Protein AF-A0A1V4QB16-F1 (afdb_monomer)

Foldseek 3Di:
DDDPVRVLLVVLLVQLVVLQVDLPHDDSCVSCVVSPNPDQVVNQVSNCVVPVDGSVVSVVVSVD

Solvent-accessible surface area (backbone atoms only — not comparable to full-atom values): 3848 Å² total; per-residue (Å²): 132,84,51,73,69,51,55,55,47,53,52,38,50,49,51,44,53,63,50,35,78,47,86,93,46,69,57,64,67,57,44,36,45,74,63,69,40,88,50,63,69,62,47,42,53,55,41,24,74,73,68,75,48,50,65,65,52,55,56,52,69,71,77,116

Nearest PDB structures (foldseek):
  3mn2-assembly2_B  TM=9.570E-01  e=7.469E-02  Rhodopseudomonas palustris CGA009
  3oou-assembly1_A  TM=8.120E-01  e=6.218E-02  Listeria innocua
  7bef-assembly1_G  TM=7.437E-01  e=2.110E-01  Klebsiella pneumoniae

Sequence (64 aa):
GKSPRECLTDIRLHRVHDELCCEDADSVTTVAMRWGFTHTGRFAAAFRKRYGVAPSDIARTRGR

Radius of gyration: 11.39 Å; Cα contacts (8 Å, |Δi|>4): 47; chains: 1; bounding box: 24×23×31 Å

Structure (mmCIF, N/CA/C/O backbone):
data_AF-A0A1V4QB16-F1
#
_entry.id   AF-A0A1V4QB16-F1
#
loop_
_atom_site.group_PDB
_atom_site.id
_atom_site.type_symbol
_atom_site.label_atom_id
_atom_site.label_alt_id
_atom_site.label_comp_id
_atom_site.label_asym_id
_atom_site.label_entity_id
_atom_site.label_seq_id
_atom_site.pdbx_PDB_ins_code
_atom_site.Cartn_x
_atom_site.Cartn_y
_atom_site.Cartn_z
_atom_site.occupancy
_atom_site.B_iso_or_equiv
_atom_site.auth_seq_id
_atom_site.auth_comp_id
_atom_site.auth_asym_id
_atom_site.auth_atom_id
_atom_site.pdbx_PDB_model_num
ATOM 1 N N . GLY A 1 1 ? -15.515 0.714 17.562 1.00 60.12 1 GLY A N 1
ATOM 2 C CA . GLY A 1 1 ? -15.869 1.201 16.211 1.00 60.12 1 GLY A CA 1
ATOM 3 C C . GLY A 1 1 ? -14.614 1.674 15.504 1.00 60.12 1 GLY A C 1
ATOM 4 O O . GLY A 1 1 ? -13.672 2.032 16.201 1.00 60.12 1 GLY A O 1
ATOM 5 N N . LYS A 1 2 ? -14.582 1.662 14.164 1.00 66.94 2 LYS A N 1
ATOM 6 C CA . LYS A 1 2 ? -13.452 2.215 13.396 1.00 66.94 2 LYS A CA 1
ATOM 7 C C . LYS A 1 2 ? -13.427 3.737 13.529 1.00 66.94 2 LYS A C 1
ATOM 9 O O . LYS A 1 2 ? -14.465 4.379 13.380 1.00 66.94 2 LYS A O 1
ATOM 14 N N . SER A 1 3 ? -12.257 4.319 13.775 1.00 82.56 3 SER A N 1
ATOM 15 C CA . SER A 1 3 ? -12.107 5.782 13.709 1.00 82.56 3 SER A CA 1
ATOM 16 C C . SER A 1 3 ? -12.224 6.272 12.253 1.00 82.56 3 SER A C 1
ATOM 18 O O . SER A 1 3 ? -11.812 5.540 11.352 1.00 82.56 3 SER A O 1
ATOM 20 N N . PRO A 1 4 ? -12.653 7.520 11.969 1.00 80.69 4 PRO A N 1
ATOM 21 C CA . PRO A 1 4 ? -12.694 8.047 10.594 1.00 80.69 4 PRO A CA 1
ATOM 22 C C . PRO A 1 4 ? -11.346 7.937 9.858 1.00 80.69 4 PRO A C 1
ATOM 24 O O . PRO A 1 4 ? -11.289 7.623 8.670 1.00 80.69 4 PRO A O 1
ATOM 27 N N . ARG A 1 5 ? -10.239 8.104 10.597 1.00 82.44 5 ARG A N 1
ATOM 28 C CA . ARG A 1 5 ? -8.865 7.899 10.109 1.00 82.44 5 ARG A CA 1
ATOM 29 C C . ARG A 1 5 ? -8.574 6.451 9.697 1.00 82.44 5 ARG A C 1
ATOM 31 O O . ARG A 1 5 ? -7.820 6.236 8.751 1.00 82.44 5 ARG A O 1
ATOM 38 N N . GLU A 1 6 ? -9.171 5.466 10.366 1.00 84.69 6 GLU A N 1
ATOM 39 C CA . GLU A 1 6 ? -9.049 4.061 9.968 1.00 84.69 6 GLU A CA 1
ATOM 40 C C . GLU A 1 6 ? -9.841 3.779 8.696 1.00 84.69 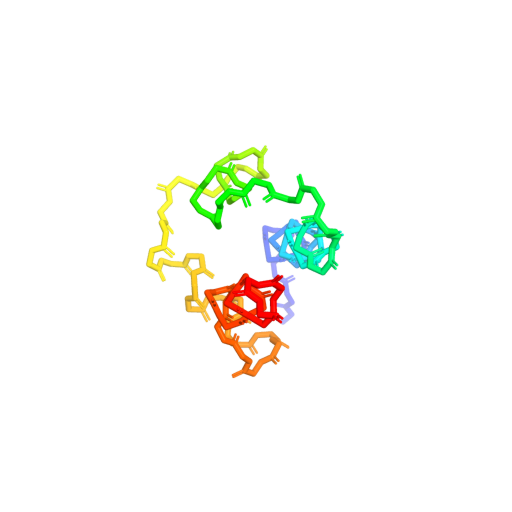6 GLU A C 1
ATOM 42 O O . GLU A 1 6 ? -9.306 3.111 7.825 1.00 84.69 6 GLU A O 1
ATOM 47 N N . CYS A 1 7 ? -11.043 4.341 8.524 1.00 86.81 7 CYS A N 1
ATOM 48 C CA . CYS A 1 7 ? -11.801 4.217 7.271 1.00 86.81 7 CYS A CA 1
ATOM 49 C C . CYS A 1 7 ? -11.048 4.834 6.077 1.00 86.81 7 CYS A C 1
ATOM 51 O O . CYS A 1 7 ? -10.953 4.211 5.023 1.00 86.81 7 CYS A O 1
ATOM 53 N N . LEU A 1 8 ? -10.432 6.010 6.249 1.00 88.88 8 LEU A N 1
ATOM 54 C CA . LEU A 1 8 ? -9.561 6.603 5.222 1.00 88.88 8 LEU A CA 1
ATOM 55 C C . LEU A 1 8 ? -8.323 5.739 4.931 1.00 88.88 8 LEU A C 1
ATOM 57 O O . LEU A 1 8 ? -7.906 5.622 3.780 1.00 88.88 8 LEU A O 1
ATOM 61 N N . THR A 1 9 ? -7.748 5.110 5.959 1.00 90.38 9 THR A N 1
ATOM 62 C CA . THR A 1 9 ? -6.639 4.156 5.796 1.00 90.38 9 THR A CA 1
ATOM 63 C C . THR A 1 9 ? -7.090 2.910 5.028 1.00 90.38 9 THR A C 1
ATOM 65 O O . THR A 1 9 ? -6.389 2.478 4.123 1.00 90.38 9 THR A O 1
ATOM 68 N N . ASP A 1 10 ? -8.276 2.377 5.332 1.00 91.12 10 ASP A N 1
ATOM 69 C CA . ASP A 1 10 ? -8.933 1.242 4.664 1.00 91.12 10 ASP A CA 1
ATOM 70 C C . ASP A 1 10 ? -9.038 1.478 3.144 1.00 91.12 10 ASP A C 1
ATOM 72 O O . ASP A 1 10 ? -8.629 0.631 2.350 1.00 91.12 10 ASP A O 1
ATOM 76 N N . ILE A 1 11 ? -9.516 2.667 2.754 1.00 93.19 11 ILE A N 1
ATOM 77 C CA . ILE A 1 11 ? -9.676 3.096 1.355 1.00 93.19 11 ILE A CA 1
ATOM 78 C C . ILE A 1 11 ? -8.313 3.231 0.663 1.00 93.19 11 ILE A C 1
ATOM 80 O O . ILE A 1 11 ? -8.135 2.733 -0.447 1.00 93.19 11 ILE A O 1
ATOM 84 N N . ARG A 1 12 ? -7.328 3.863 1.317 1.00 94.25 12 ARG A N 1
ATOM 85 C CA . ARG A 1 12 ? -5.966 4.004 0.770 1.00 94.25 12 ARG A CA 1
ATOM 86 C C . ARG A 1 12 ? -5.271 2.654 0.600 1.00 94.25 12 ARG A C 1
ATOM 88 O O . ARG A 1 12 ? -4.642 2.433 -0.425 1.00 94.25 12 ARG A O 1
ATOM 95 N N . LEU A 1 13 ? -5.410 1.737 1.560 1.00 94.31 13 LEU A N 1
ATOM 96 C CA . LEU A 1 13 ? -4.880 0.373 1.448 1.00 94.31 13 LEU A CA 1
ATOM 97 C C . LEU A 1 13 ? -5.520 -0.389 0.279 1.00 94.31 13 LEU A C 1
ATOM 99 O O . LEU A 1 13 ? -4.823 -1.129 -0.406 1.00 94.31 13 LEU A O 1
ATOM 103 N N . HIS A 1 14 ? -6.818 -0.186 0.032 1.00 94.38 14 HIS A N 1
ATOM 104 C CA . HIS A 1 14 ? -7.510 -0.785 -1.109 1.00 94.38 14 HIS A CA 1
ATOM 105 C C . HIS A 1 14 ? -7.022 -0.221 -2.445 1.00 94.38 14 HIS A C 1
ATOM 107 O O . HIS A 1 14 ? -6.717 -0.995 -3.342 1.00 94.38 14 HIS A O 1
ATOM 113 N N . ARG A 1 15 ? -6.841 1.100 -2.556 1.00 94.50 15 ARG A N 1
ATOM 114 C CA . ARG A 1 15 ? -6.244 1.721 -3.749 1.00 94.50 15 ARG A CA 1
ATOM 115 C C . ARG A 1 15 ? -4.800 1.281 -3.995 1.00 94.50 15 ARG A C 1
ATOM 117 O O . ARG A 1 15 ? -4.441 1.011 -5.130 1.00 94.50 15 ARG A O 1
ATOM 124 N N . VAL A 1 16 ? -4.001 1.114 -2.940 1.00 94.31 16 VAL A N 1
ATOM 125 C CA . VAL A 1 16 ? -2.660 0.519 -3.058 1.00 94.31 16 VAL A CA 1
ATOM 126 C C . VAL A 1 16 ? -2.728 -0.938 -3.520 1.00 94.31 16 VAL A C 1
ATOM 128 O O . VAL A 1 16 ? -1.891 -1.341 -4.310 1.00 94.31 16 VAL A O 1
ATOM 131 N N . HIS A 1 17 ? -3.696 -1.740 -3.068 1.00 93.38 17 HIS A N 1
ATOM 132 C CA . HIS A 1 17 ? -3.858 -3.117 -3.553 1.00 93.38 17 HIS A CA 1
ATOM 133 C C . HIS A 1 17 ? -4.248 -3.174 -5.042 1.00 93.38 17 HIS A C 1
ATOM 135 O O . HIS A 1 17 ? -3.814 -4.087 -5.731 1.00 93.38 17 HIS A O 1
ATOM 141 N N . ASP A 1 18 ? -5.072 -2.230 -5.498 1.00 93.00 18 ASP A N 1
ATOM 142 C CA . ASP A 1 18 ? -5.619 -2.103 -6.861 1.00 93.00 18 ASP A CA 1
ATOM 143 C C . ASP A 1 18 ? -4.631 -1.480 -7.871 1.00 93.00 18 ASP A C 1
ATOM 145 O O . ASP A 1 18 ? -4.686 -1.778 -9.057 1.00 93.00 18 ASP A O 1
ATOM 149 N N . GLU A 1 19 ? -3.700 -0.637 -7.403 1.00 92.94 19 GLU A N 1
ATOM 150 C CA . GLU A 1 19 ? -2.547 -0.164 -8.192 1.00 92.94 19 GLU A CA 1
ATOM 151 C C . GLU A 1 19 ? -1.365 -1.149 -8.121 1.00 92.94 19 GLU A C 1
ATOM 153 O O . GLU A 1 19 ? -0.580 -1.276 -9.057 1.00 92.94 19 GLU A O 1
ATOM 158 N N . LEU A 1 20 ? -1.273 -1.932 -7.040 1.00 91.25 20 LEU A N 1
ATOM 159 C CA . LEU A 1 20 ? -0.719 -3.283 -7.120 1.00 91.25 20 LEU A CA 1
ATOM 160 C C . LEU A 1 20 ? -1.702 -4.182 -7.923 1.00 91.25 20 LEU A C 1
ATOM 162 O O . LEU A 1 20 ? -2.711 -3.708 -8.413 1.00 91.25 20 LEU A O 1
ATOM 166 N N . CYS A 1 21 ? -1.400 -5.460 -8.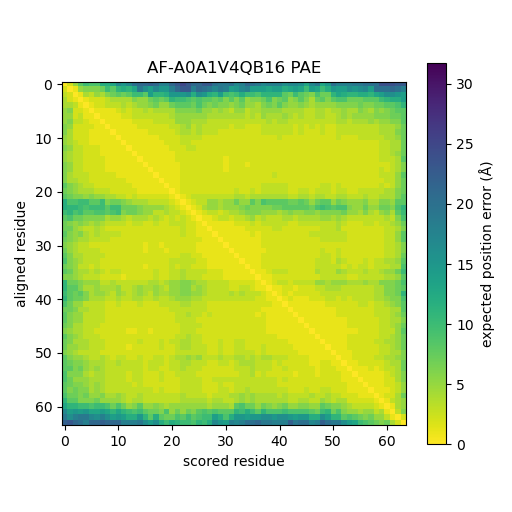156 1.00 89.94 21 CYS A N 1
ATOM 167 C CA . CYS A 1 21 ? -2.094 -6.315 -9.144 1.00 89.94 21 CYS A CA 1
ATOM 168 C C . CYS A 1 21 ? -2.049 -5.860 -10.630 1.00 89.94 21 CYS A C 1
ATOM 170 O O . CYS A 1 21 ? -1.938 -6.743 -11.473 1.00 89.94 21 CYS A O 1
ATOM 172 N N . CYS A 1 22 ? -2.037 -4.565 -10.973 1.00 88.94 22 CYS A N 1
ATOM 173 C CA . CYS A 1 22 ? -1.772 -4.069 -12.338 1.00 88.94 22 CYS A CA 1
ATOM 174 C C . CYS A 1 22 ? -0.354 -4.423 -12.819 1.00 88.94 22 CYS A C 1
ATOM 176 O O . CYS A 1 22 ? 0.584 -4.398 -12.024 1.00 88.94 22 CYS A O 1
ATOM 178 N N . GLU A 1 23 ? -0.164 -4.736 -14.100 1.00 79.31 23 GLU A N 1
ATOM 179 C CA . GLU A 1 23 ? 1.137 -5.189 -14.624 1.00 79.31 23 GLU A CA 1
ATOM 180 C C . GLU A 1 23 ? 2.188 -4.062 -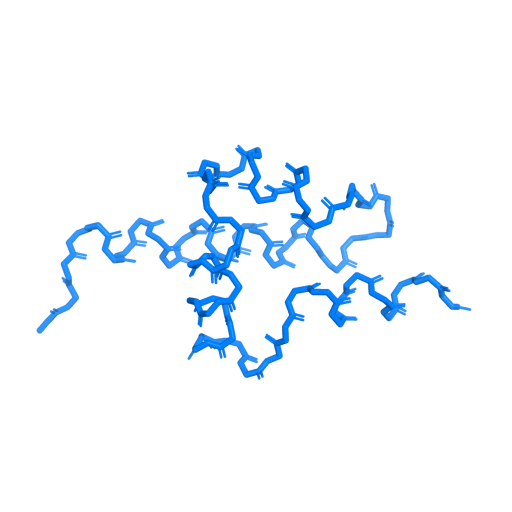14.628 1.00 79.31 23 GLU A C 1
ATOM 182 O O . GLU A 1 23 ? 3.251 -4.227 -14.032 1.00 79.31 23 GLU A O 1
ATOM 187 N N . ASP A 1 24 ? 1.849 -2.877 -15.147 1.00 83.88 24 ASP A N 1
ATOM 188 C CA . ASP A 1 24 ? 2.717 -1.681 -15.211 1.00 83.88 24 ASP A CA 1
ATOM 189 C C . ASP A 1 24 ? 2.895 -0.931 -13.874 1.00 83.88 24 ASP A C 1
ATOM 191 O O . ASP A 1 24 ? 3.165 0.274 -13.837 1.00 83.88 24 ASP A O 1
ATOM 195 N N . ALA A 1 25 ? 2.689 -1.604 -12.744 1.00 85.62 25 ALA A N 1
ATOM 196 C CA . ALA A 1 25 ? 2.733 -0.944 -11.450 1.00 85.62 25 ALA A CA 1
ATOM 197 C C . ALA A 1 25 ? 4.150 -0.550 -11.027 1.00 85.62 25 ALA A C 1
ATOM 199 O O . ALA A 1 25 ? 5.098 -1.336 -11.049 1.00 85.62 25 ALA A O 1
ATOM 200 N N . ASP A 1 26 ? 4.230 0.656 -10.484 1.00 89.12 26 ASP A N 1
ATOM 201 C CA . ASP A 1 26 ? 5.380 1.168 -9.762 1.00 89.12 26 ASP A CA 1
ATOM 202 C C . ASP A 1 26 ? 5.784 0.280 -8.564 1.00 89.12 26 ASP A C 1
ATOM 204 O O . ASP A 1 26 ? 5.004 -0.508 -8.014 1.00 89.12 26 ASP A O 1
ATOM 208 N N . SER A 1 27 ? 7.013 0.475 -8.078 1.00 90.75 27 SER A N 1
ATOM 209 C CA . SER A 1 27 ? 7.483 -0.178 -6.849 1.00 90.75 27 SER A CA 1
ATOM 210 C C . SER A 1 27 ? 6.552 0.094 -5.660 1.00 90.75 27 SER A C 1
ATOM 212 O O . SER A 1 27 ? 6.054 1.207 -5.488 1.00 90.75 27 SER A O 1
ATOM 214 N N . VAL A 1 28 ? 6.397 -0.893 -4.764 1.00 92.00 28 VAL A N 1
ATOM 215 C CA . VAL A 1 28 ? 5.539 -0.813 -3.557 1.00 92.00 28 VAL A CA 1
ATOM 216 C C . VAL A 1 28 ? 5.737 0.485 -2.769 1.00 92.00 28 VAL A C 1
ATOM 218 O O . VAL A 1 28 ? 4.770 1.057 -2.274 1.00 92.00 28 VAL A O 1
ATOM 221 N N . THR A 1 29 ? 6.980 0.957 -2.655 1.00 91.75 29 THR A N 1
ATOM 222 C CA . THR A 1 29 ? 7.322 2.219 -1.987 1.00 91.75 29 THR A CA 1
ATOM 223 C C . THR A 1 29 ? 6.716 3.432 -2.698 1.00 91.75 29 THR A C 1
ATOM 225 O O . THR A 1 29 ? 6.089 4.258 -2.038 1.00 91.75 29 THR A O 1
ATOM 228 N N . THR A 1 30 ? 6.852 3.521 -4.024 1.00 92.38 30 THR A N 1
ATOM 229 C CA . THR A 1 30 ? 6.303 4.608 -4.850 1.00 92.38 30 THR A CA 1
ATOM 230 C C . THR A 1 30 ? 4.777 4.635 -4.776 1.00 92.38 30 THR A C 1
ATOM 232 O O . THR A 1 30 ? 4.198 5.680 -4.482 1.00 92.38 30 THR A O 1
ATOM 235 N N . VAL A 1 31 ? 4.131 3.475 -4.944 1.00 93.50 31 VAL A N 1
ATOM 236 C CA . VAL A 1 31 ? 2.674 3.304 -4.798 1.00 93.50 31 VAL A CA 1
ATOM 237 C C . VAL A 1 31 ? 2.217 3.728 -3.395 1.00 93.50 31 VAL A C 1
ATOM 239 O O . VAL A 1 31 ? 1.317 4.552 -3.243 1.00 93.50 31 VAL A O 1
ATOM 242 N N . ALA A 1 32 ? 2.873 3.242 -2.337 1.00 93.06 32 ALA A N 1
ATOM 243 C CA . ALA A 1 32 ? 2.527 3.610 -0.965 1.00 93.06 32 ALA A CA 1
ATOM 244 C C . ALA A 1 32 ? 2.645 5.129 -0.722 1.00 93.06 32 ALA A C 1
ATOM 246 O O . ALA A 1 32 ? 1.737 5.730 -0.142 1.00 93.06 32 ALA A O 1
ATOM 247 N N . MET A 1 33 ? 3.714 5.767 -1.210 1.00 92.94 33 MET A N 1
ATOM 248 C CA . MET A 1 33 ? 3.900 7.219 -1.114 1.00 92.94 33 MET A CA 1
ATOM 249 C C . MET A 1 33 ? 2.832 7.995 -1.900 1.00 92.94 33 MET A C 1
ATOM 251 O O . MET A 1 33 ? 2.273 8.946 -1.352 1.00 92.94 33 MET A O 1
ATOM 255 N N . ARG A 1 34 ? 2.482 7.559 -3.122 1.00 92.94 34 ARG A N 1
ATOM 256 C CA . ARG A 1 34 ? 1.423 8.148 -3.969 1.00 92.94 34 ARG A CA 1
ATOM 257 C C . ARG A 1 34 ? 0.072 8.203 -3.245 1.00 92.94 34 ARG A C 1
ATOM 259 O O . ARG A 1 34 ? -0.597 9.231 -3.275 1.00 92.94 34 ARG A O 1
ATOM 266 N N . TRP A 1 35 ? -0.285 7.152 -2.504 1.00 93.50 35 TRP A N 1
ATOM 267 C CA . TRP A 1 35 ? -1.514 7.094 -1.693 1.00 93.50 35 TRP A CA 1
ATOM 268 C C . TRP A 1 35 ? -1.377 7.686 -0.275 1.00 93.50 35 TRP A C 1
ATOM 270 O O . TRP A 1 35 ? -2.285 7.565 0.555 1.00 93.50 35 TRP A O 1
ATOM 280 N N . GLY A 1 36 ? -0.269 8.376 0.016 1.00 92.56 36 GLY A N 1
ATOM 281 C CA . GLY A 1 36 ? -0.068 9.132 1.252 1.00 92.56 36 GLY A CA 1
ATOM 282 C C . GLY A 1 36 ? 0.400 8.305 2.453 1.00 92.56 36 GLY A C 1
ATOM 283 O O . GLY A 1 36 ? 0.129 8.691 3.594 1.00 92.56 36 GLY A O 1
ATOM 284 N N . PHE A 1 37 ? 1.082 7.179 2.229 1.00 93.19 37 PHE A N 1
ATOM 285 C CA . PHE A 1 37 ? 1.795 6.433 3.267 1.00 93.19 37 PHE A CA 1
ATOM 286 C C . PHE A 1 37 ? 3.280 6.817 3.300 1.00 93.19 37 PHE A C 1
ATOM 288 O O . PHE A 1 37 ? 4.091 6.312 2.530 1.00 93.19 37 PHE A O 1
ATOM 295 N N . THR A 1 38 ? 3.657 7.666 4.256 1.00 91.19 38 THR A N 1
ATOM 296 C CA . THR A 1 38 ? 5.054 8.089 4.472 1.00 91.19 38 THR A CA 1
AT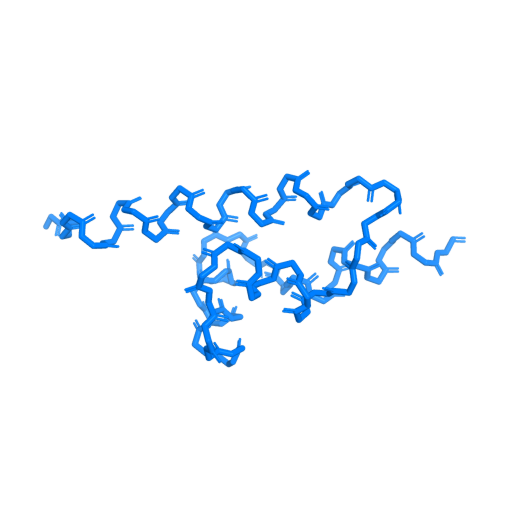OM 297 C C . THR A 1 38 ? 5.912 7.045 5.195 1.00 91.19 38 THR A C 1
ATOM 299 O O . THR A 1 38 ? 7.130 7.034 5.047 1.00 91.19 38 THR A O 1
ATOM 302 N N . HIS A 1 39 ? 5.298 6.149 5.977 1.00 91.38 39 HIS A N 1
ATOM 303 C CA . HIS A 1 39 ? 5.997 5.134 6.771 1.00 91.38 39 HIS A CA 1
ATOM 304 C C . HIS A 1 39 ? 5.725 3.726 6.235 1.00 91.38 39 HIS A C 1
ATOM 306 O O . HIS A 1 39 ? 4.739 3.087 6.617 1.00 91.38 39 HIS A O 1
ATOM 312 N N . THR A 1 40 ? 6.631 3.222 5.396 1.00 87.50 40 THR A N 1
ATOM 313 C CA . THR A 1 40 ? 6.544 1.903 4.741 1.00 87.50 40 THR A CA 1
ATOM 314 C C . THR A 1 40 ? 6.309 0.750 5.720 1.00 87.50 40 THR A C 1
ATOM 316 O O . THR A 1 40 ? 5.442 -0.079 5.468 1.00 87.50 40 THR A O 1
ATOM 319 N N . GLY A 1 41 ? 6.989 0.719 6.873 1.00 90.06 41 GLY A N 1
ATOM 320 C CA . GLY A 1 41 ? 6.796 -0.329 7.887 1.00 90.06 41 GLY A CA 1
ATOM 321 C C . GLY A 1 41 ? 5.392 -0.340 8.513 1.00 90.06 41 GLY A C 1
ATOM 322 O O . GLY A 1 41 ? 4.764 -1.394 8.620 1.00 90.06 41 GLY A O 1
ATOM 323 N N . ARG A 1 42 ? 4.848 0.837 8.867 1.00 90.25 42 ARG A N 1
ATOM 324 C CA . ARG A 1 42 ? 3.473 0.963 9.394 1.00 90.25 42 ARG A CA 1
ATOM 325 C C . ARG A 1 42 ? 2.438 0.618 8.320 1.00 90.25 42 ARG A C 1
ATOM 327 O O . ARG A 1 42 ? 1.453 -0.049 8.625 1.00 90.25 42 ARG A O 1
ATOM 334 N N . PHE A 1 43 ? 2.677 1.044 7.081 1.00 93.38 43 PHE A N 1
ATOM 335 C CA . PHE A 1 43 ? 1.866 0.677 5.923 1.00 93.38 43 PHE A CA 1
ATOM 336 C C . PHE A 1 43 ? 1.850 -0.841 5.702 1.00 93.38 43 PHE A C 1
ATOM 338 O O . PHE A 1 43 ? 0.772 -1.423 5.673 1.00 93.38 43 PHE A O 1
ATOM 345 N N . ALA A 1 44 ? 3.010 -1.500 5.636 1.00 92.31 44 ALA A N 1
ATOM 346 C CA . ALA A 1 44 ? 3.109 -2.939 5.400 1.00 92.31 44 ALA A CA 1
ATOM 347 C C . ALA A 1 44 ? 2.417 -3.757 6.504 1.00 92.31 44 ALA A C 1
ATOM 349 O O . ALA A 1 44 ? 1.712 -4.720 6.202 1.00 92.31 44 ALA A O 1
ATOM 350 N N . ALA A 1 45 ? 2.543 -3.343 7.770 1.00 93.56 45 ALA A N 1
ATOM 351 C CA . ALA A 1 45 ? 1.822 -3.960 8.883 1.00 93.56 45 ALA A CA 1
ATOM 352 C C . ALA A 1 45 ? 0.294 -3.790 8.761 1.00 93.56 45 ALA A C 1
ATOM 354 O O . ALA A 1 45 ? -0.451 -4.752 8.950 1.00 93.56 45 ALA A O 1
ATOM 355 N N . ALA A 1 46 ? -0.186 -2.592 8.407 1.00 92.25 46 ALA A N 1
ATOM 356 C CA . ALA A 1 46 ? -1.613 -2.325 8.214 1.00 92.25 46 ALA A CA 1
ATOM 357 C C . ALA A 1 46 ? -2.188 -3.066 6.990 1.00 92.25 46 ALA A C 1
ATOM 359 O O . ALA A 1 46 ? -3.281 -3.627 7.066 1.00 92.25 46 ALA A O 1
ATOM 360 N N . PHE A 1 47 ? -1.426 -3.128 5.895 1.00 94.19 47 PHE A N 1
ATOM 361 C CA . PHE A 1 47 ? -1.760 -3.877 4.686 1.00 94.19 47 PHE A CA 1
ATOM 362 C C . PHE A 1 47 ? -1.879 -5.371 4.996 1.00 94.19 47 PHE A C 1
ATOM 364 O O . PHE A 1 47 ? -2.927 -5.964 4.754 1.00 94.19 47 PHE A O 1
ATOM 371 N N . ARG A 1 48 ? -0.865 -5.962 5.644 1.00 94.06 48 ARG A N 1
ATOM 372 C CA . ARG A 1 48 ? -0.875 -7.378 6.033 1.00 94.06 48 ARG A CA 1
ATOM 373 C C . ARG A 1 48 ? -2.001 -7.710 7.014 1.00 94.06 48 ARG A C 1
ATOM 375 O O . ARG A 1 48 ? -2.624 -8.757 6.881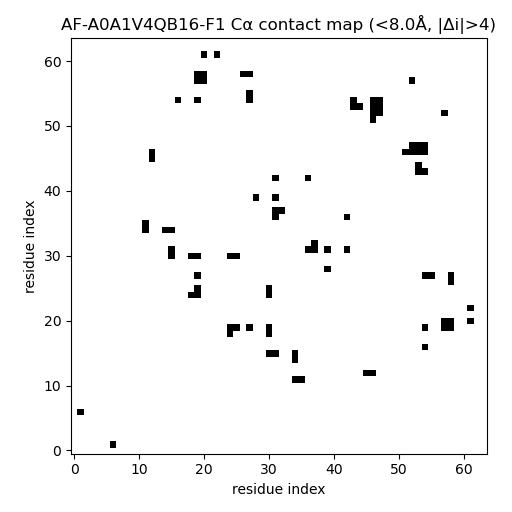 1.00 94.06 48 ARG A O 1
ATOM 382 N N . LYS A 1 49 ? -2.324 -6.810 7.950 1.00 93.00 49 LYS A N 1
ATOM 383 C CA . LYS A 1 49 ? -3.472 -6.969 8.863 1.00 93.00 49 LYS A CA 1
ATOM 384 C C . LYS A 1 49 ? -4.818 -7.022 8.122 1.00 93.00 49 LYS A C 1
ATOM 386 O O . LYS A 1 49 ? -5.747 -7.642 8.629 1.00 93.00 49 LYS A O 1
ATOM 391 N N . ARG A 1 50 ? -4.939 -6.376 6.955 1.00 91.19 50 ARG A N 1
ATOM 392 C CA . ARG A 1 50 ? -6.172 -6.352 6.148 1.00 91.19 50 ARG A CA 1
ATOM 393 C C . ARG A 1 50 ? -6.236 -7.458 5.088 1.00 91.19 50 ARG A C 1
ATOM 395 O O . ARG A 1 50 ? -7.306 -8.018 4.895 1.00 91.19 50 ARG A O 1
ATOM 402 N N . TYR A 1 51 ? -5.124 -7.750 4.415 1.00 91.69 51 TYR A N 1
ATOM 403 C CA . TYR A 1 51 ? -5.064 -8.645 3.248 1.00 91.69 51 TYR A CA 1
ATOM 404 C C . TYR A 1 51 ? -4.386 -9.998 3.517 1.00 91.69 51 TYR A C 1
ATOM 406 O O . TYR A 1 51 ? -4.334 -10.840 2.629 1.00 91.69 51 TYR A O 1
ATOM 414 N N . GLY A 1 52 ? -3.813 -10.218 4.705 1.00 93.62 52 GLY A N 1
ATOM 415 C CA . GLY A 1 52 ? -3.055 -11.429 5.062 1.00 93.62 52 GLY A CA 1
ATOM 416 C C . GLY A 1 52 ? -1.654 -11.518 4.435 1.00 93.62 52 GLY A C 1
ATOM 417 O O . GLY A 1 52 ? -0.720 -11.997 5.083 1.00 93.62 52 GLY A O 1
ATOM 418 N N . VAL A 1 53 ? -1.486 -10.998 3.216 1.00 93.06 53 VAL A N 1
ATOM 419 C CA . VAL A 1 53 ? -0.232 -10.959 2.441 1.00 93.06 53 VAL A CA 1
ATOM 420 C C . VAL A 1 53 ? 0.531 -9.641 2.618 1.00 93.06 53 VAL A C 1
ATOM 422 O O . VAL A 1 53 ? -0.052 -8.622 2.996 1.00 93.06 53 VAL A O 1
ATOM 425 N N . ALA A 1 54 ? 1.840 -9.630 2.343 1.00 92.62 54 ALA A N 1
ATOM 426 C CA . ALA A 1 54 ? 2.594 -8.380 2.264 1.00 92.62 54 ALA A CA 1
ATOM 427 C C . ALA A 1 54 ? 2.454 -7.749 0.861 1.00 92.62 54 ALA A C 1
ATOM 429 O O . ALA A 1 54 ? 2.392 -8.468 -0.137 1.00 92.62 54 ALA A O 1
ATOM 430 N N . PRO A 1 55 ? 2.466 -6.409 0.739 1.00 91.50 55 PRO A N 1
ATOM 431 C CA . PRO A 1 55 ? 2.360 -5.743 -0.564 1.00 91.50 55 PRO A CA 1
ATOM 432 C C . PRO A 1 55 ? 3.556 -6.060 -1.485 1.00 91.50 55 PRO A C 1
ATOM 434 O O . PRO A 1 55 ? 3.420 -6.073 -2.706 1.00 91.50 55 PRO A O 1
ATOM 437 N N . SER A 1 56 ? 4.712 -6.399 -0.902 1.00 90.50 56 SER A N 1
ATOM 438 C CA . SER A 1 56 ? 5.888 -6.923 -1.608 1.00 90.50 56 SER A CA 1
ATOM 439 C C . SER A 1 56 ? 5.657 -8.270 -2.286 1.00 90.50 56 SER A C 1
ATOM 441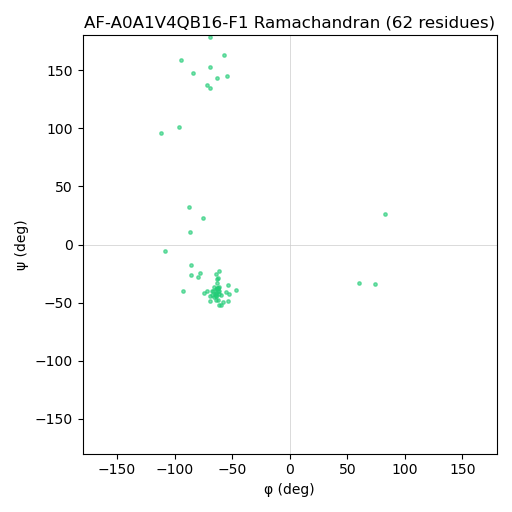 O O . SER A 1 56 ? 6.292 -8.532 -3.302 1.00 90.50 56 SER A O 1
ATOM 443 N N . ASP A 1 57 ? 4.771 -9.118 -1.761 1.00 91.69 57 ASP A N 1
ATOM 444 C CA . ASP A 1 57 ? 4.469 -10.406 -2.391 1.00 91.69 57 ASP A CA 1
ATOM 445 C C . ASP A 1 57 ? 3.599 -10.189 -3.635 1.00 91.69 57 ASP A C 1
ATOM 447 O O . ASP A 1 57 ? 3.911 -10.724 -4.691 1.00 91.69 57 ASP A O 1
ATOM 451 N N . ILE A 1 58 ? 2.606 -9.291 -3.565 1.00 89.81 58 ILE A N 1
ATOM 452 C CA . ILE A 1 58 ? 1.788 -8.894 -4.728 1.00 89.81 58 ILE A CA 1
ATOM 453 C C . ILE A 1 58 ? 2.653 -8.242 -5.821 1.00 89.81 58 ILE A C 1
ATOM 455 O O . ILE A 1 58 ? 2.396 -8.412 -7.011 1.00 89.81 58 ILE A O 1
ATOM 459 N N . ALA A 1 59 ? 3.675 -7.462 -5.453 1.00 86.75 59 ALA A N 1
ATOM 460 C CA . ALA A 1 59 ? 4.653 -6.936 -6.411 1.00 86.75 59 ALA A CA 1
ATOM 461 C C . ALA A 1 59 ? 5.553 -8.036 -6.995 1.00 86.75 59 ALA A C 1
ATOM 463 O O . ALA A 1 59 ? 5.729 -8.093 -8.207 1.00 86.75 59 ALA A O 1
ATOM 464 N N . ARG A 1 60 ? 6.062 -8.954 -6.163 1.00 85.69 60 ARG A N 1
ATOM 465 C CA . ARG A 1 60 ? 6.919 -10.062 -6.612 1.00 85.69 60 ARG A CA 1
ATOM 466 C C . ARG A 1 60 ? 6.202 -11.009 -7.577 1.00 85.69 60 ARG A C 1
ATOM 468 O O . ARG A 1 60 ? 6.818 -11.428 -8.547 1.00 85.69 60 ARG A O 1
ATOM 475 N N . THR A 1 61 ? 4.927 -11.323 -7.342 1.00 81.38 61 THR A N 1
ATOM 476 C CA . THR A 1 61 ? 4.147 -12.246 -8.190 1.00 81.38 61 THR A CA 1
ATOM 477 C C . THR A 1 61 ? 3.995 -11.765 -9.638 1.00 81.38 61 THR A C 1
ATOM 479 O O . THR A 1 61 ? 3.799 -12.597 -10.512 1.00 81.38 61 THR A O 1
ATOM 482 N N . ARG A 1 62 ? 4.125 -10.458 -9.907 1.00 73.25 62 ARG A N 1
ATOM 483 C CA . ARG A 1 62 ? 4.095 -9.890 -11.270 1.00 73.25 62 ARG A CA 1
ATOM 484 C C . ARG A 1 62 ? 5.445 -9.897 -11.988 1.00 73.25 62 ARG A C 1
ATOM 486 O O . ARG A 1 62 ? 5.483 -9.761 -13.200 1.00 73.25 62 ARG A O 1
ATOM 493 N N . GLY A 1 63 ? 6.551 -10.051 -11.263 1.00 64.25 63 GLY A N 1
ATOM 494 C CA . GLY A 1 63 ? 7.901 -10.066 -11.837 1.00 64.25 63 GLY A CA 1
ATOM 495 C C . GLY A 1 63 ? 8.368 -11.452 -12.294 1.00 64.25 63 GLY A C 1
ATOM 496 O O . GLY A 1 63 ? 9.552 -11.750 -12.126 1.00 64.25 63 GLY A O 1
ATOM 497 N N . ARG A 1 64 ? 7.462 -12.319 -12.767 1.00 53.19 64 ARG A N 1
ATOM 498 C CA . ARG A 1 64 ? 7.741 -13.716 -13.140 1.00 53.19 64 ARG A CA 1
ATOM 499 C C . ARG A 1 64 ? 6.947 -14.149 -14.368 1.00 53.19 64 ARG A C 1
ATOM 501 O O . ARG A 1 64 ? 7.554 -14.880 -15.179 1.00 53.19 64 ARG A O 1
#

pLDDT: mean 88.42, std 8.31, range [53.19, 94.5]

Mean predicted aligned error: 3.99 Å

Secondary structure (DSSP, 8-state):
---HHHHHHHHHHHHHHHHSSSTTPPPHHHHHHHTT---HHHHHHHHHHHHSS-HHHHHHTT--

=== Feature glossary ===
A reading guide for the features in this record.

Start from the sequence.

  · Sequence gives the chain of amino acids in standard one-letter code (A=alanine, C=cysteine, …, Y=tyrosine), read N→C. It is the only feature that is directly encoded by the gene; all structural features are derived from the folded form of this sequence.

Fold it, and you get atomic coor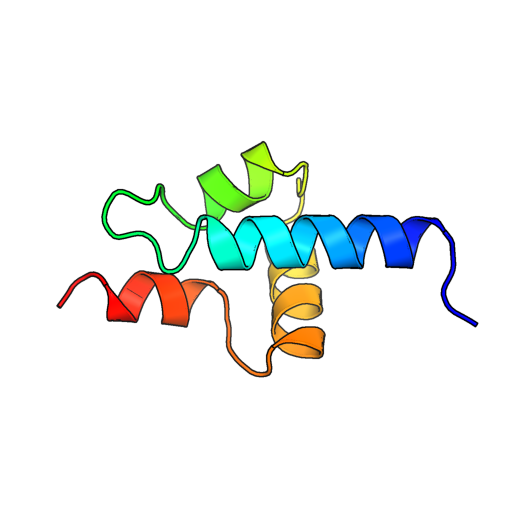dinates and the backbone conformation that goes with them.

  · The mmCIF table is the protein's shape written out atom by atom. For each backbone N, Cα, C, and carbonyl O, it records an (x, y, z) coordinate triple in Å plus the residue type, chain letter, and residue number.

  · Backbone dihedral angles. Every residue except chain termini has a φ (preceding-C → N → Cα → C) and a ψ (N → Cα → C → next-N). They are reported in degrees following the IUPAC sign convention. Secondary structure is essentially a statement about which (φ, ψ) basin each residue occupies.

  · DSSP 8-state secondary structure assigns each residue one of H (α-helix), G (3₁₀-helix), I (π-helix), E (extended β-strand), B (isolated β-bridge), T (hydrogen-bonded turn), S (bend), or '-' (coil). The assignment is computed from backbone hydrogen-bond geometry via the Kabsch–Sander algorithm.

  · P-SEA three-state annotation labels each residue as helix, strand, or coil based purely on the geometry of the Cα trace. It serves as a fallback when the full backbone (and thus DSSP) is unavailable.

Summarize the fold with a handful of shape descriptors and a per-residue structural alphabet.

  · Radius of gyration (Rg) is the root-mean-square distance of Cα atoms from their centroid — a single number for overall size and compactness. A globular domain of N residues has Rg ≈ 2.2·N^0.38 Å; an extended or disordered chain has a much larger Rg. The Cα contact count is the number of residue pairs whose Cα atoms are within 8 Å and are more than four positions apart in sequence — a standard proxy for tertiary packing density. The bounding box is the smallest axis-aligned box enclosing all Cα atoms.

  · Foldseek's 3Di representation compresses backbone geometry into a per-residue letter drawn from a learned twenty-state alphabet. It captures the tertiary interaction pattern around each residue — which residues are packed against it in space, regardless of where they are in sequence.

  · Accessible surface area quantifies burial. A residue with SASA near zero is packed into the hydrophobic core; one with SASA >100 Å² sits on the surface. Computed here via the Shrake–Rupley numerical algorithm with a 1.4 Å probe.

Ask how reliable the model is.

  · For AlphaFold models, the B-factor field carries pLDDT — the model's own estimate of local accuracy on a 0–100 scale. Regions with pLDDT<50 should be treated as essentially unmodeled; they often correspond to intrinsically disordered segments.

  · For experimental (PDB) structures, the B-factor (temperature factor) quantifies the positional spread of each atom in the crystal — a combination of thermal vibration and static disorder — in units of Å². High B-factors mark flexible loops or poorly resolved regions; low B-factors mark the rigid, well-ordered core.

  · PAE(i, j) answers: if I align the predicted and true structures on residue i, how far off (in Å) do I expect residue j to be? A block-diagonal PAE matrix with low values on the blocks and high values off-diagonal is the signature of a multi-domain protein with confidently predicted domains but uncertain inter-domain orientation.

Place it in context: what it resembles, what it is annotated as, and how it looks.

  · Structural nearest neighbors (via Foldseek easy-search vs the PDB). Reported per hit: target PDB id, E-value, and alignment TM-score. A TM-score above ~0.5 is the conventional threshold for 'same fold'.

  · Functional annotations link the protein to curated databases. InterPro entries identify conserved domains and families by matching the sequence against member-database signatures (Pfam, PROSITE, CDD, …). Gene Ontology (GO) terms describe molecular function, biological process, and cellular component in a controlled vocabulary. CATH places the structure in a hierarchical fold classification (Class/Architecture/Topology/Homologous-superfamily). The orga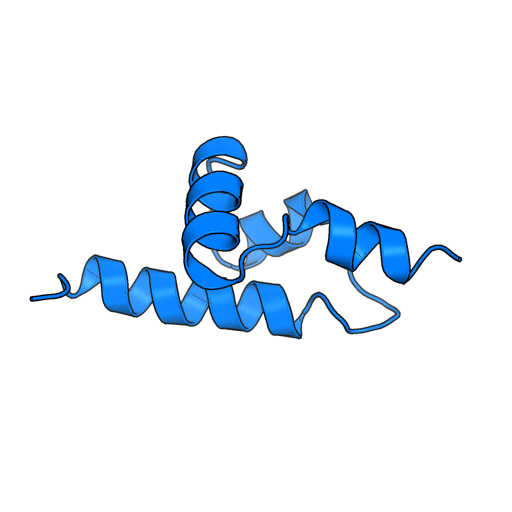nism is the source species.

  · Plot images: a contact map (which residues are close in 3D, as an N×N binary image), a Ramachandran scatter (backbone torsion angles, revealing secondary-structure composition at a glance), and — for AlphaFold structures — a PAE heatmap (pairwise prediction confidence).

  · Structure images are PyMOL renders from six orthogonal camera directions. Cartoon representation draws helices as coils and strands as arrows; sticks shows the backbone as bonds; surfac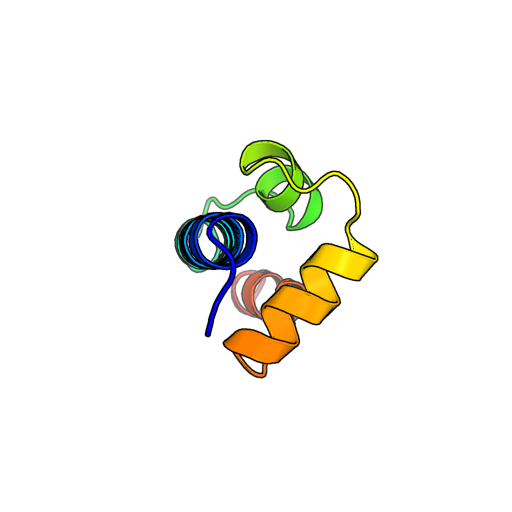e shows the solvent-excluded envelope. Rainbow coloring maps sequence position to hue (blue→red, N→C); chain coloring assigns a distinct color per polypeptide.